Protein AF-A0AAW0UHW1-F1 (afdb_monomer_lite)

Structure (mmCIF, N/CA/C/O backbone):
data_AF-A0AAW0UHW1-F1
#
_entry.id   AF-A0AAW0UHW1-F1
#
loop_
_atom_site.group_PDB
_atom_site.id
_atom_site.type_symbol
_atom_site.label_atom_id
_atom_site.label_alt_id
_atom_site.label_comp_id
_atom_site.label_asym_id
_atom_site.label_entity_id
_atom_site.label_seq_id
_atom_site.pdbx_PDB_ins_code
_atom_site.Cartn_x
_atom_site.Cartn_y
_atom_site.Cartn_z
_atom_site.occupancy
_atom_site.B_iso_or_equiv
_atom_site.auth_seq_id
_atom_site.auth_comp_id
_atom_site.auth_asym_id
_atom_site.auth_atom_id
_atom_site.pdbx_PDB_model_num
ATOM 1 N N . MET A 1 1 ? -9.619 15.146 19.654 1.00 78.19 1 MET A N 1
ATOM 2 C CA . MET A 1 1 ? -8.241 14.709 19.977 1.00 78.19 1 MET A CA 1
ATOM 3 C C . MET A 1 1 ? -8.103 13.213 19.690 1.00 78.19 1 MET A C 1
ATOM 5 O O . MET A 1 1 ? -8.844 12.437 20.280 1.00 78.19 1 MET A O 1
ATOM 9 N N . TYR A 1 2 ? -7.222 12.803 18.767 1.00 92.94 2 TYR A N 1
ATOM 10 C CA . TYR A 1 2 ? -7.093 11.397 18.328 1.00 92.94 2 TYR A CA 1
ATOM 11 C C . TYR A 1 2 ? -6.645 10.450 19.454 1.00 92.94 2 TYR A C 1
ATOM 13 O O . TYR A 1 2 ? -7.285 9.432 19.698 1.00 92.94 2 TYR A O 1
ATOM 21 N N . ARG A 1 3 ? -5.583 10.821 20.185 1.00 97.38 3 ARG A N 1
ATOM 22 C CA . ARG A 1 3 ? -4.947 9.963 21.201 1.00 97.38 3 ARG A CA 1
ATOM 23 C C . ARG A 1 3 ? -5.916 9.494 22.288 1.00 97.38 3 ARG A C 1
ATOM 25 O O . ARG A 1 3 ? -5.921 8.315 22.605 1.00 97.38 3 ARG A O 1
ATOM 32 N N . TYR A 1 4 ? -6.762 10.389 22.796 1.00 97.31 4 TYR A N 1
ATOM 33 C CA . TYR A 1 4 ? -7.749 10.058 23.826 1.00 97.31 4 TYR A CA 1
ATOM 34 C C . TYR A 1 4 ? -8.742 8.979 23.360 1.00 97.31 4 TYR A C 1
ATOM 36 O O . TYR A 1 4 ? -8.888 7.948 24.009 1.00 97.31 4 TYR A O 1
ATOM 44 N N . ARG A 1 5 ? -9.366 9.169 22.188 1.00 95.94 5 ARG A N 1
ATOM 45 C CA . ARG A 1 5 ? -10.342 8.210 21.639 1.00 95.94 5 ARG A CA 1
ATOM 46 C C . ARG A 1 5 ? -9.703 6.872 21.263 1.00 95.94 5 ARG A C 1
ATOM 48 O O . ARG A 1 5 ? -10.313 5.836 21.487 1.00 95.94 5 ARG A O 1
ATOM 55 N N . ALA A 1 6 ? -8.477 6.892 20.736 1.00 97.31 6 ALA A N 1
ATOM 56 C CA . ALA A 1 6 ? -7.746 5.673 20.397 1.00 97.31 6 ALA A CA 1
ATOM 57 C C . ALA A 1 6 ? -7.454 4.805 21.636 1.00 97.31 6 ALA A C 1
ATOM 59 O O . ALA A 1 6 ? -7.568 3.586 21.561 1.00 97.31 6 ALA A O 1
ATOM 60 N N . VAL A 1 7 ? -7.127 5.423 22.779 1.00 97.75 7 VAL A N 1
ATOM 61 C CA . VAL A 1 7 ? -6.897 4.700 24.043 1.00 97.75 7 VAL A CA 1
ATOM 62 C C . VAL A 1 7 ? -8.192 4.090 24.581 1.00 97.75 7 VAL A C 1
ATOM 64 O O . VAL A 1 7 ? -8.188 2.920 24.947 1.00 97.75 7 VAL A O 1
ATOM 67 N N . LEU A 1 8 ? -9.306 4.831 24.568 1.00 97.50 8 LEU A N 1
ATOM 68 C CA . LEU A 1 8 ? -10.611 4.290 24.977 1.00 97.50 8 LEU A CA 1
ATOM 69 C C . LEU A 1 8 ? -11.049 3.110 24.100 1.00 97.50 8 LEU A C 1
ATOM 71 O O . LEU A 1 8 ? -11.521 2.100 24.611 1.00 97.50 8 LEU A O 1
ATOM 75 N N . LEU A 1 9 ? -10.866 3.220 22.780 1.00 96.56 9 LEU A N 1
ATOM 76 C CA . LEU A 1 9 ? -11.183 2.130 21.861 1.00 96.56 9 LEU A CA 1
ATOM 77 C C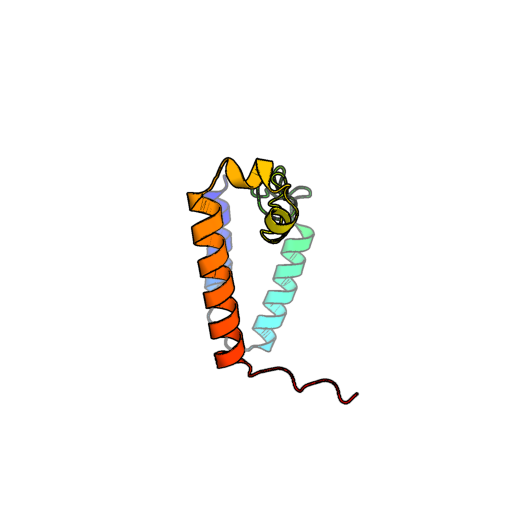 . LEU A 1 9 ? -10.299 0.907 22.133 1.00 96.56 9 LEU A C 1
ATOM 79 O O . LEU A 1 9 ? -10.801 -0.211 22.171 1.00 96.56 9 LEU A O 1
ATOM 83 N N . ARG A 1 10 ? -8.997 1.110 22.372 1.00 97.88 10 ARG A N 1
ATOM 84 C CA . ARG A 1 10 ? -8.084 0.016 22.718 1.00 97.88 10 ARG A CA 1
ATOM 85 C C . ARG A 1 10 ? -8.487 -0.681 24.021 1.00 97.88 10 ARG A C 1
ATOM 87 O O . ARG A 1 10 ? -8.480 -1.906 24.045 1.00 97.88 10 ARG A O 1
ATOM 94 N N . ALA A 1 11 ? -8.895 0.071 25.044 1.00 97.94 11 ALA A N 1
ATOM 95 C CA . ALA A 1 11 ? -9.383 -0.492 26.302 1.00 97.94 11 ALA A CA 1
ATOM 96 C C . ALA A 1 11 ? -10.598 -1.418 26.091 1.00 97.94 11 ALA A C 1
ATOM 98 O O . ALA A 1 11 ? -10.591 -2.531 26.605 1.00 97.94 11 ALA A O 1
ATOM 99 N N . ARG A 1 12 ? -11.568 -1.030 25.243 1.00 96.88 12 ARG A N 1
ATOM 100 C CA . ARG A 1 12 ? -12.718 -1.890 24.874 1.00 96.88 12 ARG A CA 1
ATOM 101 C C . ARG A 1 12 ? -12.291 -3.222 24.246 1.00 96.88 12 ARG A C 1
ATOM 103 O O . ARG A 1 12 ? -12.885 -4.261 24.528 1.00 96.88 12 ARG A O 1
ATOM 110 N N . PHE A 1 13 ? -11.272 -3.202 23.382 1.00 97.31 13 PHE A N 1
ATOM 111 C CA . PHE A 1 13 ? -10.715 -4.434 22.812 1.00 97.31 13 PHE A CA 1
ATOM 112 C C . PHE A 1 13 ? -10.003 -5.278 23.876 1.00 97.31 13 PHE A C 1
ATOM 114 O O . PHE A 1 13 ? -10.166 -6.495 23.894 1.00 97.31 13 PHE A O 1
ATOM 121 N N . ASP A 1 14 ? -9.244 -4.648 24.776 1.00 98.00 14 ASP A N 1
ATOM 122 C CA . ASP A 1 14 ? -8.518 -5.354 25.835 1.00 98.00 14 ASP A CA 1
ATOM 123 C C . ASP A 1 14 ? -9.464 -5.985 26.883 1.00 98.00 14 ASP A C 1
ATOM 125 O O . ASP A 1 14 ? -9.137 -7.042 27.417 1.00 98.00 14 ASP A O 1
ATOM 129 N N . GLU A 1 15 ? -10.647 -5.408 27.131 1.00 96.75 15 GLU A N 1
ATOM 130 C CA . GLU A 1 15 ? -11.699 -5.987 27.991 1.00 96.75 15 GLU A CA 1
ATOM 131 C C . GLU A 1 15 ? -12.246 -7.322 27.453 1.00 96.75 15 GLU A C 1
ATOM 133 O O . GLU A 1 15 ? -12.589 -8.208 28.232 1.00 96.75 15 GLU A O 1
ATOM 138 N N . ASN A 1 16 ? -12.291 -7.490 26.127 1.00 95.38 16 AS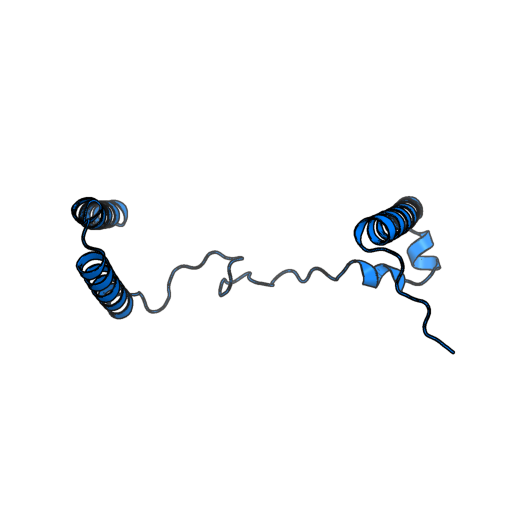N A N 1
ATOM 139 C CA . ASN A 1 16 ? -12.872 -8.663 25.461 1.00 95.38 16 ASN A CA 1
ATOM 140 C C . ASN A 1 16 ? -11.817 -9.643 24.911 1.00 95.38 16 ASN A C 1
ATOM 142 O O . ASN A 1 16 ? -12.161 -10.606 24.227 1.00 95.38 16 ASN A O 1
ATOM 146 N N . LYS A 1 17 ? -10.526 -9.430 25.199 1.00 94.75 17 LYS A N 1
ATOM 147 C CA . LYS A 1 17 ? -9.425 -10.226 24.624 1.00 94.75 17 LYS A CA 1
ATOM 148 C C . LYS A 1 17 ? -9.409 -11.695 25.075 1.00 94.75 17 LYS A C 1
ATOM 150 O O . LYS A 1 17 ? -8.913 -12.546 24.347 1.00 94.75 17 LYS A O 1
ATOM 155 N N . ASP A 1 18 ? -9.924 -11.975 26.276 1.00 96.06 18 ASP A N 1
ATOM 156 C CA . ASP A 1 18 ? -9.844 -13.286 26.940 1.00 96.06 18 ASP A CA 1
ATOM 157 C C . ASP A 1 18 ? -11.154 -14.098 26.816 1.00 96.06 18 ASP A C 1
ATOM 159 O O . ASP A 1 18 ? -11.369 -15.069 27.549 1.00 96.06 18 ASP A O 1
ATOM 163 N N . VAL A 1 19 ? -12.054 -13.715 25.899 1.00 95.00 19 VAL A N 1
ATOM 164 C CA . VAL A 1 19 ? -13.297 -14.453 25.622 1.00 95.00 19 VAL A CA 1
ATOM 165 C C . VAL A 1 19 ? -12.958 -15.820 25.021 1.00 95.00 19 VAL A C 1
ATOM 167 O O . VAL A 1 19 ? -12.441 -15.922 23.913 1.00 95.00 19 VAL A O 1
ATOM 170 N N . LYS A 1 20 ? -13.254 -16.892 25.767 1.00 94.88 20 LYS A N 1
ATOM 171 C CA . LYS A 1 20 ? -12.952 -18.280 25.364 1.00 94.88 20 LYS A CA 1
ATOM 172 C C . LYS A 1 20 ? -14.025 -18.911 24.480 1.00 94.88 20 LYS A C 1
ATOM 174 O O . LYS A 1 20 ? -13.736 -19.862 23.759 1.00 94.88 20 LYS A O 1
ATOM 179 N N . ASP A 1 21 ? -15.262 -18.430 24.575 1.00 96.62 21 ASP A N 1
ATOM 180 C CA . ASP A 1 21 ? -16.360 -18.932 23.754 1.00 96.62 21 ASP A CA 1
ATOM 181 C C . ASP A 1 21 ? -16.312 -18.282 22.368 1.00 96.62 21 ASP A C 1
ATOM 183 O O . ASP A 1 21 ? -16.577 -17.089 22.207 1.00 96.62 21 ASP A O 1
ATOM 187 N N . MET A 1 22 ? -16.006 -19.093 21.357 1.00 95.56 22 MET A N 1
ATOM 188 C CA . MET A 1 22 ? -15.918 -18.647 19.968 1.00 95.56 22 MET A CA 1
ATOM 189 C C . MET A 1 22 ? -17.243 -18.107 19.423 1.00 95.56 22 MET A C 1
ATOM 191 O O . MET A 1 22 ? -17.224 -17.250 18.544 1.00 95.56 22 MET A O 1
ATOM 195 N N . ARG A 1 23 ? -18.393 -18.564 19.937 1.00 96.44 23 ARG A N 1
ATOM 196 C CA . ARG A 1 23 ? -19.710 -18.073 19.496 1.00 96.44 23 ARG A CA 1
ATOM 197 C C . ARG A 1 23 ? -19.912 -16.628 19.929 1.00 96.44 23 ARG A C 1
ATOM 199 O O . ARG A 1 23 ? -20.356 -15.806 19.135 1.00 96.44 23 ARG A O 1
ATOM 206 N N . VAL A 1 24 ? -19.537 -16.325 21.171 1.00 95.75 24 VAL A N 1
ATOM 207 C CA . VAL A 1 24 ? -19.586 -14.967 21.725 1.00 95.75 24 VAL A CA 1
ATOM 208 C C . VAL A 1 24 ? -18.553 -14.082 21.031 1.00 95.75 24 VAL A C 1
ATOM 210 O O . VAL A 1 24 ? -18.874 -12.964 20.645 1.00 95.75 24 VAL A O 1
ATOM 213 N N . ALA A 1 25 ? -17.341 -14.591 20.792 1.00 96.19 25 ALA A N 1
ATOM 214 C CA . ALA A 1 25 ? -16.309 -13.846 20.071 1.00 96.19 25 ALA A CA 1
ATOM 215 C C . ALA A 1 25 ? -16.748 -13.472 18.645 1.00 96.19 25 ALA A C 1
ATOM 217 O O . ALA A 1 25 ? -16.529 -12.342 18.213 1.00 96.19 25 ALA A O 1
ATOM 218 N N . GLN A 1 26 ? -17.407 -14.391 17.931 1.00 97.00 26 GLN A N 1
ATOM 219 C CA . GLN A 1 26 ? -17.949 -14.116 16.601 1.00 97.00 26 GLN A CA 1
ATOM 220 C C . GLN A 1 26 ? -19.074 -13.074 16.647 1.00 97.00 26 GLN A C 1
ATOM 222 O O . GLN A 1 26 ? -19.068 -12.150 15.843 1.00 97.00 26 GLN A O 1
ATOM 227 N N . GLN A 1 27 ? -19.995 -13.171 17.611 1.00 97.12 27 GLN A N 1
ATOM 228 C CA . GLN A 1 27 ? -21.054 -12.169 17.786 1.00 97.12 27 GLN A CA 1
ATOM 229 C C . GLN A 1 27 ? -20.483 -10.770 18.055 1.00 97.12 27 GLN A C 1
ATOM 231 O O . GLN A 1 27 ? -20.906 -9.806 17.422 1.00 97.12 27 GLN A O 1
ATOM 236 N N . LEU A 1 28 ? -19.481 -10.664 18.933 1.00 96.81 28 LEU A N 1
ATOM 237 C CA . LEU A 1 28 ? -18.795 -9.401 19.221 1.00 96.81 28 LEU A CA 1
ATOM 238 C C . LEU A 1 28 ? -18.082 -8.831 17.986 1.00 96.81 28 LEU A C 1
ATOM 240 O O . LEU A 1 28 ? -18.060 -7.615 17.795 1.00 96.81 28 LEU A O 1
ATOM 244 N N . LEU A 1 29 ? -17.511 -9.695 17.142 1.00 96.38 29 LEU A N 1
ATOM 245 C CA . LEU A 1 29 ? -16.890 -9.291 15.882 1.00 96.38 29 LEU A CA 1
ATOM 246 C C . LEU A 1 29 ? -17.939 -8.742 14.908 1.00 96.38 29 LEU A C 1
ATOM 248 O O . LEU A 1 29 ? -17.769 -7.631 14.409 1.00 96.38 29 LEU A O 1
ATOM 252 N N . ASP A 1 30 ? -19.043 -9.464 14.709 1.00 97.75 30 ASP A N 1
ATOM 253 C CA . ASP A 1 30 ? -20.139 -9.045 13.828 1.00 97.75 30 ASP A CA 1
ATOM 254 C C . ASP A 1 30 ? -20.753 -7.706 14.280 1.00 97.75 30 ASP A C 1
ATOM 256 O O . ASP A 1 30 ? -21.102 -6.850 13.463 1.00 97.75 30 ASP A O 1
ATOM 260 N N . GL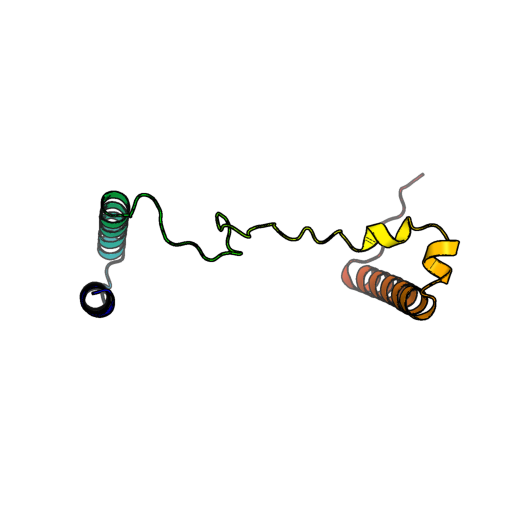U A 1 31 ? -20.904 -7.505 15.591 1.00 97.38 31 GLU A N 1
ATOM 261 C CA . GLU A 1 31 ? -21.368 -6.242 16.174 1.00 97.38 31 GLU A CA 1
ATOM 262 C C . GLU A 1 31 ? -20.354 -5.109 15.970 1.00 97.38 31 GLU A C 1
ATOM 264 O O . GLU A 1 31 ? -20.738 -4.002 15.581 1.00 97.38 31 GLU A O 1
ATOM 269 N N . GLY A 1 32 ? -19.061 -5.389 16.154 1.00 97.19 32 GLY A N 1
ATOM 270 C CA . GLY A 1 32 ? -17.981 -4.430 15.928 1.00 97.19 32 GLY A CA 1
ATOM 271 C C . GLY A 1 32 ? -17.862 -3.988 14.467 1.00 97.19 32 GLY A C 1
ATOM 272 O O . GLY A 1 32 ? -17.661 -2.803 14.195 1.00 97.19 32 GLY A O 1
ATOM 273 N N . GLU A 1 33 ? -18.040 -4.902 13.511 1.00 98.00 33 GLU A N 1
ATOM 274 C CA . GLU A 1 33 ? -18.055 -4.574 12.081 1.00 98.00 33 GLU A CA 1
ATOM 275 C C . GLU A 1 33 ? -19.255 -3.695 11.707 1.00 98.00 33 GLU A C 1
ATOM 277 O O . GLU A 1 33 ? -19.099 -2.724 10.961 1.00 98.00 33 GLU A O 1
ATOM 282 N N . LYS A 1 34 ? -20.441 -3.964 12.271 1.00 98.19 34 LYS A N 1
ATOM 283 C CA . LYS A 1 34 ? -21.635 -3.118 12.082 1.00 98.19 34 LYS A CA 1
ATOM 284 C C . LYS A 1 34 ? -21.453 -1.720 12.674 1.00 98.19 34 LYS A C 1
ATOM 286 O O . LYS A 1 34 ? -21.837 -0.734 12.036 1.00 98.19 34 LYS A O 1
ATOM 291 N N . GLU A 1 35 ? -20.865 -1.622 13.870 1.00 97.56 35 GLU A N 1
ATOM 292 C CA . GLU A 1 35 ? -20.514 -0.341 14.501 1.00 97.56 35 GLU A CA 1
ATOM 293 C C . GLU A 1 35 ? -19.541 0.440 13.607 1.00 97.56 35 GLU A C 1
ATOM 295 O O . GLU A 1 35 ? -19.791 1.607 13.293 1.00 97.56 35 GLU A O 1
ATOM 300 N N . LEU A 1 36 ? -18.472 -0.212 13.133 1.00 96.44 36 LEU A N 1
ATOM 301 C CA . LEU A 1 36 ? -17.490 0.400 12.241 1.00 96.44 36 LEU A CA 1
ATOM 302 C C . LEU A 1 36 ? -18.139 0.893 10.948 1.00 96.44 36 LEU A C 1
ATOM 304 O O . LEU A 1 36 ? -17.923 2.040 10.570 1.00 96.44 36 LEU A O 1
ATOM 308 N N . PHE A 1 37 ? -18.948 0.064 10.288 1.00 96.88 37 PHE A N 1
ATOM 309 C CA . PHE A 1 37 ? -19.618 0.428 9.041 1.00 96.88 37 PHE A CA 1
ATOM 310 C C . PHE A 1 37 ? -20.541 1.643 9.207 1.00 96.88 37 PHE A C 1
ATOM 312 O O . PHE A 1 37 ? -20.573 2.518 8.345 1.00 96.88 37 PHE A O 1
ATOM 319 N N . SER A 1 38 ? -21.247 1.737 10.335 1.00 97.00 38 SER A N 1
ATOM 320 C CA . SER A 1 38 ? -22.172 2.843 10.617 1.00 97.00 38 SER A CA 1
ATOM 321 C C . SER A 1 38 ? -21.458 4.155 10.963 1.00 97.00 38 SER A C 1
ATOM 323 O O . SER A 1 38 ? -22.008 5.235 10.751 1.00 97.00 38 SER A O 1
ATOM 325 N N . LEU A 1 39 ? -20.243 4.074 11.519 1.00 95.69 39 LEU A N 1
ATOM 326 C CA . LEU A 1 39 ? -19.476 5.224 12.012 1.00 95.69 39 LEU A CA 1
ATOM 327 C C . LEU A 1 39 ? -18.285 5.605 11.125 1.00 95.69 39 LEU A C 1
ATOM 329 O O . LEU A 1 39 ? -17.613 6.605 11.405 1.00 95.69 39 LEU A O 1
ATOM 333 N N . ILE A 1 40 ? -17.984 4.821 10.086 1.00 95.75 40 ILE A N 1
ATOM 334 C CA . ILE A 1 40 ? -16.845 5.086 9.213 1.00 95.75 40 ILE A CA 1
ATOM 335 C C . ILE A 1 40 ? -17.004 6.450 8.544 1.00 95.75 40 ILE A C 1
ATOM 337 O O . ILE A 1 40 ? -18.079 6.853 8.099 1.00 95.75 40 ILE A O 1
ATOM 341 N N . HIS A 1 41 ? -15.906 7.197 8.482 1.00 95.44 41 HIS A N 1
ATOM 342 C CA . HIS A 1 41 ? -15.911 8.477 7.796 1.00 95.44 41 HIS A CA 1
ATOM 343 C C . HIS A 1 41 ? -16.070 8.266 6.285 1.00 95.44 41 HIS A C 1
ATOM 345 O O . HIS A 1 41 ? -15.425 7.382 5.726 1.00 95.44 41 HIS A O 1
ATOM 351 N N . TYR A 1 42 ? -16.867 9.112 5.625 1.00 95.56 42 TYR A N 1
ATOM 352 C CA . TYR A 1 42 ? -17.152 8.997 4.188 1.00 95.56 42 TYR A CA 1
ATOM 353 C C . TYR A 1 42 ? -15.887 9.016 3.310 1.00 95.56 42 TYR A C 1
ATOM 355 O O . TYR A 1 42 ? -15.868 8.400 2.249 1.00 95.56 42 TYR A O 1
ATOM 363 N N . GLN A 1 43 ? -14.825 9.699 3.756 1.00 94.62 43 GLN A N 1
ATOM 364 C CA . GLN A 1 43 ? -13.535 9.753 3.068 1.00 94.62 43 GLN A CA 1
ATOM 365 C C . GLN A 1 43 ? -12.386 9.377 4.017 1.00 94.62 43 GLN A C 1
ATOM 367 O O . GLN A 1 43 ? -11.726 10.252 4.586 1.00 94.62 43 GLN A O 1
ATOM 372 N N . PRO A 1 44 ? -12.119 8.077 4.224 1.00 94.12 44 PRO A N 1
ATOM 373 C CA . PRO A 1 44 ? -11.032 7.632 5.085 1.00 94.12 44 PRO A CA 1
ATOM 374 C C . PRO A 1 44 ? -9.676 8.168 4.616 1.00 94.12 44 PRO A C 1
ATOM 376 O O . PRO A 1 44 ? -9.404 8.284 3.420 1.00 94.12 44 PRO A O 1
ATOM 379 N N . ARG A 1 45 ? -8.782 8.458 5.566 1.00 93.56 45 ARG A N 1
ATOM 380 C CA . ARG A 1 45 ? -7.404 8.832 5.239 1.00 93.56 45 ARG A CA 1
ATOM 381 C C . ARG A 1 45 ? -6.685 7.629 4.629 1.00 93.56 45 ARG A C 1
ATOM 383 O O . ARG A 1 45 ? -6.505 6.619 5.303 1.00 93.56 45 ARG A O 1
ATOM 390 N N . GLN A 1 46 ? -6.209 7.780 3.400 1.00 95.62 46 GLN A N 1
ATOM 391 C CA . GLN A 1 46 ? -5.416 6.774 2.698 1.00 95.62 46 GLN A CA 1
ATOM 392 C C . GLN A 1 46 ? -3.959 7.226 2.573 1.00 95.62 46 GLN A C 1
ATOM 394 O O . GLN A 1 46 ? -3.665 8.421 2.472 1.00 95.62 46 GLN A O 1
ATOM 399 N N . PHE A 1 47 ? -3.031 6.272 2.605 1.00 96.50 47 PHE A N 1
ATOM 400 C CA . PHE A 1 47 ? -1.632 6.554 2.297 1.00 96.50 47 PHE A CA 1
ATOM 401 C C . PHE A 1 47 ? -1.467 6.747 0.793 1.00 96.50 47 PHE A C 1
ATOM 403 O O . PHE A 1 47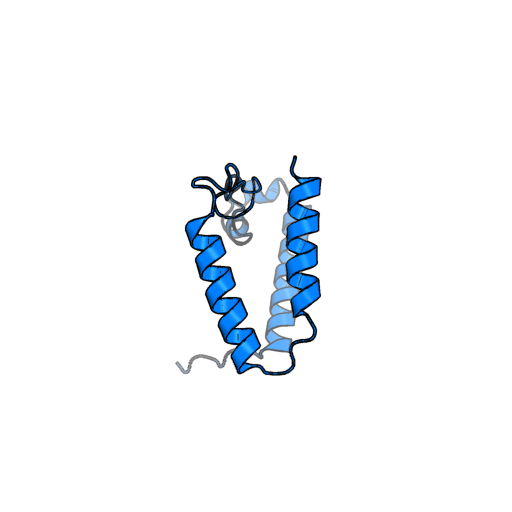 ? -2.162 6.116 0.003 1.00 96.50 47 PHE A O 1
ATOM 410 N N . ALA A 1 48 ? -0.534 7.613 0.394 1.00 97.19 48 ALA A N 1
ATOM 411 C CA . ALA A 1 48 ? -0.443 8.076 -0.988 1.00 97.19 48 ALA A CA 1
ATOM 412 C C . ALA A 1 48 ? -0.292 6.933 -2.005 1.00 97.19 48 ALA A C 1
ATOM 414 O O . ALA A 1 48 ? -0.953 6.964 -3.035 1.00 97.19 48 ALA A O 1
ATOM 415 N N . TYR A 1 49 ? 0.536 5.933 -1.700 1.00 96.12 49 TYR A N 1
ATOM 416 C CA . TYR A 1 49 ? 0.846 4.821 -2.602 1.00 96.12 49 TYR A CA 1
ATOM 417 C C . TYR A 1 49 ? 0.007 3.560 -2.359 1.00 96.12 49 TYR A C 1
ATOM 419 O O . TYR A 1 49 ? 0.148 2.591 -3.097 1.00 96.12 49 TYR A O 1
ATOM 427 N N . SER A 1 50 ? -0.850 3.541 -1.334 1.00 95.81 50 SER A N 1
ATOM 428 C CA . SER A 1 50 ? -1.776 2.424 -1.115 1.00 95.81 50 SER A CA 1
ATOM 429 C C . SER A 1 50 ? -2.911 2.457 -2.142 1.00 95.81 50 SER A C 1
ATOM 431 O O . SER A 1 50 ? -3.231 3.542 -2.626 1.00 95.81 50 SER A O 1
ATOM 433 N N . PRO A 1 51 ? -3.568 1.323 -2.448 1.00 94.44 51 PRO A N 1
ATOM 434 C CA . PRO A 1 51 ? -4.757 1.303 -3.300 1.00 94.44 51 PRO A CA 1
ATOM 435 C C . PRO A 1 51 ? -5.797 2.346 -2.867 1.00 94.44 51 PRO A C 1
ATOM 437 O O . PRO A 1 51 ? -6.142 2.433 -1.689 1.00 94.44 51 PRO A O 1
ATOM 440 N N . GLY A 1 52 ? -6.255 3.165 -3.819 1.00 92.69 52 GLY A N 1
ATOM 441 C CA . GLY A 1 52 ? -7.150 4.309 -3.584 1.00 92.69 52 GLY A CA 1
ATOM 442 C C . GLY A 1 52 ? -6.441 5.638 -3.283 1.00 92.69 52 GLY A C 1
ATOM 443 O O . GLY A 1 52 ? -7.030 6.702 -3.461 1.00 92.69 52 GLY A O 1
ATOM 444 N N . GLY A 1 53 ? -5.166 5.601 -2.889 1.00 95.19 53 GLY A N 1
ATOM 445 C CA . GLY A 1 53 ? -4.372 6.786 -2.588 1.00 95.19 53 GLY A CA 1
ATOM 446 C C . GLY A 1 53 ? -4.065 7.654 -3.813 1.00 95.19 53 GLY A C 1
ATOM 447 O O . GLY A 1 53 ? -4.013 7.193 -4.950 1.00 95.19 53 GLY A O 1
ATOM 448 N N . VAL A 1 54 ? -3.780 8.935 -3.567 1.00 96.19 54 VAL A N 1
ATOM 449 C CA . VAL A 1 54 ? -3.539 9.966 -4.604 1.00 96.19 54 VAL A CA 1
ATOM 450 C C . VAL A 1 54 ? -2.311 9.720 -5.502 1.00 96.19 54 VAL A C 1
ATOM 452 O O . VAL A 1 54 ? -2.130 10.375 -6.531 1.00 96.19 54 VAL A O 1
ATOM 455 N N . ALA A 1 55 ? -1.413 8.824 -5.103 1.00 96.44 55 ALA A N 1
ATOM 456 C CA . ALA A 1 55 ? -0.216 8.453 -5.853 1.00 96.44 55 ALA A CA 1
ATOM 457 C C . ALA A 1 55 ? -0.179 6.954 -6.195 1.00 96.44 55 ALA A C 1
ATOM 459 O O . ALA A 1 55 ? 0.852 6.458 -6.649 1.00 96.44 55 ALA A O 1
ATOM 460 N N . HIS A 1 56 ? -1.282 6.229 -5.992 1.00 95.75 56 HIS A N 1
ATOM 461 C CA . HIS A 1 56 ? -1.368 4.822 -6.351 1.00 95.75 56 HIS A CA 1
ATOM 462 C C . HIS A 1 56 ? -1.220 4.649 -7.864 1.00 95.75 56 HIS A C 1
ATOM 464 O O . HIS A 1 56 ? -1.946 5.274 -8.634 1.00 95.75 56 HIS A O 1
ATOM 470 N N . GLY A 1 57 ? -0.266 3.818 -8.288 1.00 93.88 57 GLY A N 1
ATOM 471 C CA . GLY A 1 57 ? 0.019 3.600 -9.709 1.00 93.88 57 GLY A CA 1
ATOM 472 C C . GLY A 1 57 ? 0.527 4.842 -10.448 1.00 93.88 57 GLY A C 1
ATOM 473 O O . GLY A 1 57 ? 0.447 4.888 -11.671 1.00 93.88 57 GLY A O 1
ATOM 474 N N . ARG A 1 58 ? 1.031 5.860 -9.732 1.00 95.62 58 ARG A N 1
ATOM 475 C CA . ARG A 1 58 ? 1.591 7.070 -10.358 1.00 95.62 58 ARG A CA 1
ATOM 476 C C . ARG A 1 58 ? 2.809 6.756 -11.225 1.00 95.62 58 ARG A C 1
ATOM 478 O O . ARG A 1 58 ? 2.983 7.370 -12.271 1.00 95.62 58 ARG A O 1
ATOM 485 N N . GLU A 1 59 ? 3.649 5.836 -10.766 1.00 93.62 59 GLU A N 1
ATOM 486 C CA . GLU A 1 59 ? 4.791 5.332 -11.518 1.00 93.62 59 GLU A CA 1
ATOM 487 C C . GLU A 1 59 ? 4.425 3.978 -12.122 1.00 93.62 59 GLU A C 1
ATOM 489 O O . GLU A 1 59 ? 4.084 3.035 -11.406 1.00 93.62 59 GLU A O 1
ATOM 494 N N . VAL A 1 60 ? 4.479 3.894 -13.449 1.00 89.56 60 VAL A N 1
ATOM 495 C CA . VAL A 1 60 ? 4.303 2.636 -14.172 1.00 89.56 60 VAL A CA 1
ATOM 496 C C . VAL A 1 60 ? 5.688 2.073 -14.437 1.00 89.56 60 VAL A C 1
ATOM 498 O O . VAL A 1 60 ? 6.433 2.612 -15.251 1.00 89.56 60 VAL A O 1
ATOM 501 N N . VAL A 1 61 ? 6.033 0.992 -13.743 1.00 91.25 61 VAL A N 1
ATOM 502 C CA . VAL A 1 61 ? 7.296 0.284 -13.962 1.00 91.25 61 VAL A CA 1
ATOM 503 C C . VAL A 1 61 ? 7.089 -0.699 -15.118 1.00 91.25 61 VAL A C 1
ATOM 505 O O . VAL A 1 61 ? 6.327 -1.658 -14.956 1.00 91.25 61 VAL A O 1
ATOM 508 N N . PRO A 1 62 ? 7.702 -0.477 -16.297 1.00 91.88 62 PRO A N 1
ATOM 509 C CA . PRO A 1 62 ? 7.580 -1.413 -17.403 1.00 91.88 62 PRO A CA 1
ATOM 510 C C . PRO A 1 62 ? 8.257 -2.742 -17.038 1.00 91.88 62 PRO A C 1
ATOM 512 O O . PRO A 1 62 ? 9.252 -2.754 -16.307 1.00 91.88 62 PRO A O 1
ATOM 515 N N . PRO A 1 63 ? 7.747 -3.876 -17.539 1.00 93.94 63 PRO A N 1
ATOM 516 C CA . PRO A 1 63 ? 8.377 -5.158 -17.277 1.00 93.94 63 PRO A CA 1
ATOM 517 C C . PRO A 1 63 ? 9.736 -5.257 -17.989 1.00 93.94 63 PRO A C 1
ATOM 519 O O . PRO A 1 63 ? 9.910 -4.743 -19.094 1.00 93.94 63 PRO A O 1
ATOM 522 N N . ASP A 1 64 ? 10.695 -5.956 -17.372 1.00 91.38 64 ASP A N 1
ATOM 523 C CA . ASP A 1 64 ? 12.096 -6.001 -17.834 1.00 91.38 64 ASP A CA 1
ATOM 524 C C . ASP A 1 64 ? 12.245 -6.481 -19.287 1.00 91.38 64 ASP A C 1
ATOM 526 O O . ASP A 1 64 ? 13.066 -5.953 -20.034 1.00 91.38 64 ASP A O 1
ATOM 530 N N . TRP A 1 65 ? 11.413 -7.432 -19.724 1.00 92.69 65 TRP A N 1
ATOM 531 C CA . TRP A 1 65 ? 11.475 -8.007 -21.071 1.00 92.69 65 TRP A CA 1
ATOM 532 C C . TRP A 1 65 ? 11.274 -6.978 -22.195 1.00 92.69 65 TRP A C 1
ATOM 534 O O . TRP A 1 65 ? 11.673 -7.238 -23.326 1.00 92.69 65 TRP A O 1
ATOM 544 N N . VAL A 1 66 ? 10.726 -5.789 -21.913 1.00 93.50 66 VAL A N 1
ATOM 545 C CA . VAL A 1 66 ? 10.597 -4.702 -22.904 1.00 93.50 66 VAL A CA 1
ATOM 546 C C . VAL A 1 66 ? 11.962 -4.294 -23.470 1.00 93.50 66 VAL A C 1
ATOM 548 O O . VAL A 1 66 ? 12.072 -3.979 -24.654 1.00 93.50 66 VAL A O 1
ATOM 551 N N . LEU A 1 67 ? 13.024 -4.381 -22.665 1.00 93.19 67 LEU A N 1
ATOM 552 C CA . LEU A 1 67 ? 14.390 -4.053 -23.081 1.00 93.19 67 LEU A CA 1
ATOM 553 C C . LEU A 1 67 ? 14.953 -5.031 -24.128 1.00 93.19 67 LEU A C 1
ATOM 555 O O . LEU A 1 67 ? 15.929 -4.716 -24.811 1.00 93.19 67 LEU A O 1
ATOM 559 N N . ASP A 1 68 ? 14.345 -6.210 -24.303 1.00 92.81 68 ASP A N 1
ATOM 560 C CA . ASP A 1 68 ? 14.745 -7.150 -25.356 1.00 92.81 68 ASP A CA 1
ATOM 561 C C . ASP A 1 68 ? 14.388 -6.642 -26.756 1.00 92.81 68 ASP A C 1
ATOM 563 O O . ASP A 1 68 ? 15.093 -6.972 -27.710 1.00 92.81 68 ASP A O 1
ATOM 567 N N . TYR A 1 69 ? 13.381 -5.775 -26.874 1.00 94.19 69 TYR A N 1
ATOM 568 C CA . TYR A 1 69 ? 12.914 -5.223 -28.149 1.00 94.19 69 TYR A CA 1
ATOM 569 C C . TYR A 1 69 ? 13.679 -3.979 -28.619 1.00 94.19 69 TYR A C 1
ATOM 571 O O . TYR A 1 69 ? 13.439 -3.505 -29.726 1.00 94.19 69 TYR A O 1
ATOM 579 N N . TRP A 1 70 ? 14.601 -3.446 -27.811 1.00 94.44 70 TRP A N 1
ATOM 580 C CA . TRP A 1 70 ? 15.396 -2.270 -28.184 1.00 94.44 70 TRP A CA 1
ATOM 581 C C . TRP A 1 70 ? 16.253 -2.525 -29.426 1.00 94.44 70 TRP A C 1
ATOM 583 O O . TRP A 1 70 ? 16.786 -3.629 -29.616 1.00 94.44 70 TRP A O 1
ATOM 593 N N . HIS A 1 71 ? 16.439 -1.490 -30.247 1.00 95.06 71 HIS A N 1
ATOM 594 C CA . HIS A 1 71 ? 17.271 -1.596 -31.440 1.00 95.06 71 HI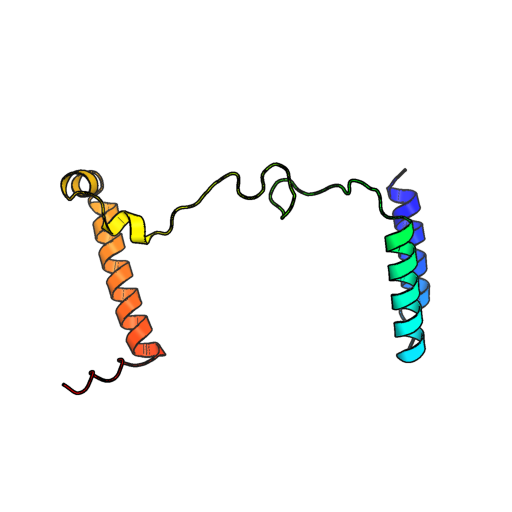S A CA 1
ATOM 595 C C . HIS A 1 71 ? 18.741 -1.846 -31.037 1.00 95.06 71 HIS A C 1
ATOM 597 O O . HIS A 1 71 ? 19.207 -1.275 -30.047 1.00 95.06 71 HIS A O 1
ATOM 603 N N . PRO A 1 72 ? 19.529 -2.654 -31.778 1.00 94.94 72 PRO A N 1
ATOM 604 C CA . PRO A 1 72 ? 20.918 -2.949 -31.409 1.00 94.94 72 PRO A CA 1
ATOM 605 C C . PRO A 1 72 ? 21.790 -1.710 -31.170 1.00 94.94 72 PRO A C 1
ATOM 607 O O . PRO A 1 72 ? 22.644 -1.730 -30.288 1.00 94.94 72 PRO A O 1
ATOM 610 N N . MET A 1 73 ? 21.546 -0.615 -31.897 1.00 94.25 73 MET A N 1
ATOM 611 C CA . MET A 1 73 ? 22.257 0.653 -31.673 1.00 94.25 73 MET A CA 1
ATOM 612 C C . MET A 1 73 ? 21.938 1.288 -30.311 1.00 94.25 73 MET A C 1
ATOM 614 O O . MET A 1 73 ? 22.828 1.850 -29.684 1.00 94.25 73 MET A O 1
ATOM 618 N N . GLU A 1 74 ? 20.699 1.176 -29.830 1.00 94.81 74 GLU A N 1
ATOM 619 C CA . GLU A 1 74 ? 20.293 1.679 -28.509 1.00 94.81 74 GLU A CA 1
ATOM 620 C C . GLU A 1 74 ? 20.897 0.814 -27.399 1.00 94.81 74 GLU A C 1
ATOM 622 O O . GLU A 1 74 ? 21.369 1.324 -26.385 1.00 94.81 74 GLU A O 1
ATOM 627 N N . LYS A 1 75 ? 20.962 -0.507 -27.619 1.00 94.06 75 LYS A N 1
ATOM 628 C CA . LYS A 1 75 ? 21.632 -1.436 -26.698 1.00 94.06 75 LYS A CA 1
ATOM 629 C C . LYS A 1 75 ? 23.139 -1.193 -26.628 1.00 94.06 75 LYS A C 1
ATOM 631 O O . LYS A 1 75 ? 23.722 -1.270 -25.548 1.00 94.06 75 LYS A O 1
ATOM 636 N N . ALA A 1 76 ? 23.761 -0.864 -27.760 1.00 93.94 76 ALA A N 1
ATOM 637 C CA . ALA A 1 76 ? 25.189 -0.572 -27.849 1.00 93.94 76 ALA A CA 1
ATOM 638 C C . ALA A 1 76 ? 25.613 0.656 -27.024 1.00 93.94 76 ALA A C 1
ATOM 640 O O . ALA A 1 76 ? 26.779 0.743 -26.646 1.00 93.94 76 ALA A O 1
ATOM 641 N N . ALA A 1 77 ? 24.686 1.561 -26.685 1.00 96.38 77 ALA A N 1
ATOM 642 C CA . ALA A 1 77 ? 24.958 2.670 -25.769 1.00 96.38 77 ALA A CA 1
ATOM 643 C C . ALA A 1 77 ? 25.191 2.212 -24.313 1.00 96.38 77 ALA A C 1
ATOM 645 O O . ALA A 1 77 ? 25.813 2.935 -23.537 1.00 96.38 77 ALA A O 1
ATOM 646 N N . TYR A 1 78 ? 24.738 1.005 -23.943 1.00 96.19 78 TYR A N 1
ATOM 647 C CA . TYR A 1 78 ? 24.814 0.464 -22.580 1.00 96.19 78 TYR A CA 1
ATOM 648 C C . TYR A 1 78 ? 25.443 -0.945 -22.540 1.00 96.19 78 TYR A C 1
ATOM 650 O O . TYR A 1 78 ? 24.812 -1.900 -22.071 1.00 96.19 78 TYR A O 1
ATOM 658 N N . PRO A 1 79 ? 26.696 -1.112 -23.003 1.00 94.88 79 PRO A N 1
ATOM 659 C CA . PRO A 1 79 ? 27.286 -2.429 -23.245 1.00 94.88 79 PRO A CA 1
ATOM 660 C C . PRO A 1 79 ? 27.416 -3.276 -21.971 1.00 94.88 79 PRO A C 1
ATOM 662 O O . PRO A 1 79 ? 27.059 -4.454 -21.974 1.00 94.88 79 PRO A O 1
ATOM 665 N N . GLU A 1 80 ? 27.857 -2.685 -20.856 1.00 96.69 80 GLU A N 1
ATOM 666 C CA . GLU A 1 80 ? 28.021 -3.414 -19.590 1.00 96.69 80 GLU A CA 1
ATOM 667 C C . GLU A 1 80 ? 26.687 -3.891 -19.005 1.00 96.69 80 GLU A C 1
ATOM 669 O O . GLU A 1 80 ? 26.596 -4.995 -18.464 1.00 96.69 80 GLU A O 1
ATOM 674 N N . TYR A 1 81 ? 25.637 -3.074 -19.125 1.00 96.19 81 TYR A N 1
ATOM 675 C CA . TYR A 1 81 ? 24.310 -3.413 -18.622 1.00 96.19 81 TYR A CA 1
ATOM 676 C C . TYR A 1 81 ? 23.723 -4.607 -19.384 1.00 96.19 81 TYR A C 1
ATOM 678 O O . TYR A 1 81 ? 23.295 -5.582 -18.759 1.00 96.19 81 TYR A O 1
ATOM 686 N N . PHE A 1 82 ? 23.756 -4.567 -20.722 1.00 96.00 82 PHE A N 1
ATOM 687 C CA . PHE A 1 82 ? 23.224 -5.652 -21.548 1.00 96.00 82 PHE A CA 1
ATOM 688 C C . PHE A 1 82 ? 24.062 -6.933 -21.440 1.00 96.00 82 PHE A C 1
ATOM 690 O O . PHE A 1 82 ? 23.481 -8.014 -21.371 1.00 96.00 82 PHE A O 1
ATOM 697 N N . ALA A 1 83 ? 25.390 -6.843 -21.297 1.00 95.12 83 ALA A N 1
ATOM 698 C CA . ALA A 1 83 ? 26.231 -8.017 -21.041 1.00 95.12 83 ALA A CA 1
ATOM 699 C C . ALA A 1 83 ? 25.848 -8.732 -19.729 1.00 95.12 83 ALA A C 1
ATOM 701 O O . ALA A 1 83 ? 25.639 -9.947 -19.713 1.00 95.12 83 ALA A O 1
ATOM 702 N N . ARG A 1 84 ? 25.672 -7.977 -18.632 1.00 95.88 84 ARG A N 1
ATOM 703 C CA . ARG A 1 84 ? 25.218 -8.529 -17.339 1.00 95.88 84 ARG A CA 1
ATOM 704 C C . ARG A 1 84 ? 23.789 -9.067 -17.399 1.00 95.88 84 ARG A C 1
ATOM 706 O O . ARG A 1 84 ? 23.439 -9.990 -16.666 1.00 95.88 84 ARG A O 1
ATOM 713 N N . ARG A 1 85 ? 22.929 -8.470 -18.224 1.00 94.81 85 ARG A N 1
ATOM 714 C CA . ARG A 1 85 ? 21.544 -8.918 -18.410 1.00 94.81 85 ARG A CA 1
ATOM 715 C C . ARG A 1 85 ? 21.482 -10.268 -19.122 1.00 94.81 85 ARG A C 1
ATOM 717 O O . ARG A 1 85 ? 20.788 -11.154 -18.637 1.00 94.81 85 ARG A O 1
ATOM 724 N N . GLU A 1 86 ? 22.261 -10.462 -20.182 1.00 94.12 86 GLU A N 1
ATOM 725 C CA . GLU A 1 86 ? 22.343 -11.752 -20.881 1.00 94.12 86 GLU A CA 1
ATOM 726 C C . GLU A 1 86 ? 22.892 -12.869 -19.988 1.00 94.12 86 GLU A C 1
ATOM 728 O O . GLU A 1 86 ? 22.396 -13.994 -20.035 1.00 94.12 86 GLU A O 1
ATOM 733 N N . GLN A 1 87 ? 23.856 -12.563 -19.113 1.00 96.44 87 GLN A N 1
ATOM 734 C CA . GLN A 1 87 ? 24.311 -13.520 -18.103 1.00 96.44 87 GLN A CA 1
ATOM 735 C C . GLN A 1 87 ? 23.166 -13.939 -17.163 1.00 96.44 87 GLN A C 1
ATOM 737 O O . GLN A 1 87 ? 22.903 -15.130 -17.016 1.00 96.44 87 GLN A O 1
ATOM 742 N N . ARG A 1 88 ? 22.428 -12.975 -16.595 1.00 95.50 88 ARG A N 1
ATOM 743 C CA . ARG A 1 88 ? 21.297 -13.258 -15.691 1.00 95.50 88 ARG A CA 1
ATOM 744 C C . ARG A 1 88 ? 20.174 -14.052 -16.361 1.00 95.50 88 ARG A C 1
ATOM 746 O O . ARG A 1 88 ? 19.547 -14.885 -15.713 1.00 95.50 88 ARG A O 1
ATOM 753 N N . LYS A 1 89 ? 19.924 -13.831 -17.657 1.00 95.00 89 LYS A N 1
ATOM 754 C CA . LYS A 1 89 ? 18.947 -14.620 -18.429 1.00 95.00 89 LYS A CA 1
ATOM 755 C C . LYS A 1 89 ? 19.363 -16.089 -18.528 1.00 95.00 89 LYS A C 1
ATOM 757 O O . LYS A 1 89 ? 18.516 -16.959 -18.354 1.00 95.00 89 LYS A O 1
ATOM 762 N N . LYS A 1 90 ? 20.652 -16.369 -18.751 1.00 95.50 90 LYS A N 1
ATOM 763 C CA . LYS A 1 90 ? 21.183 -17.744 -18.764 1.00 95.50 90 LYS A CA 1
ATOM 764 C C . LYS A 1 90 ? 21.063 -18.406 -17.396 1.00 95.50 90 LYS A C 1
ATOM 766 O O . LYS A 1 90 ? 20.506 -19.493 -17.306 1.00 95.50 90 LYS A O 1
ATOM 771 N N . GLU A 1 91 ? 21.487 -17.711 -16.342 1.00 96.31 91 GLU A N 1
ATOM 772 C CA . GLU A 1 91 ? 21.376 -18.191 -14.957 1.00 96.31 91 GLU A CA 1
ATOM 773 C C . GLU A 1 91 ? 19.920 -18.519 -14.586 1.00 96.31 91 GLU A C 1
ATOM 775 O O . GLU A 1 91 ? 19.652 -19.528 -13.935 1.00 96.31 91 GLU A O 1
ATOM 780 N N . TYR A 1 92 ? 18.961 -17.704 -15.042 1.00 93.62 92 TYR A N 1
ATOM 781 C CA . TYR A 1 92 ? 17.537 -17.956 -14.831 1.00 93.62 92 TYR A CA 1
ATOM 782 C C . TYR A 1 92 ? 17.043 -19.221 -15.546 1.00 93.62 92 TYR A C 1
ATOM 784 O O . TYR A 1 92 ? 16.306 -20.001 -14.945 1.00 93.62 92 TYR A O 1
ATOM 792 N N . ILE A 1 93 ? 17.451 -19.447 -16.800 1.00 93.06 93 ILE A N 1
ATOM 793 C CA . ILE A 1 93 ? 17.089 -20.658 -17.556 1.00 93.06 93 ILE A CA 1
ATOM 794 C C . ILE A 1 93 ? 17.682 -21.902 -16.883 1.00 93.06 93 ILE A C 1
ATOM 796 O O . ILE A 1 93 ? 16.962 -22.871 -16.659 1.00 93.06 93 ILE A O 1
ATOM 800 N N . GLU A 1 94 ? 18.958 -21.861 -16.495 1.00 94.69 94 GLU A N 1
ATOM 801 C CA . GLU A 1 94 ? 19.622 -22.962 -15.785 1.00 94.69 94 GLU A CA 1
ATOM 802 C C . GLU A 1 94 ? 18.937 -23.279 -14.447 1.00 94.69 94 GLU A C 1
ATOM 804 O O . GLU A 1 94 ? 18.690 -24.445 -14.123 1.00 94.69 94 GLU A O 1
ATOM 809 N N . TRP A 1 95 ? 18.589 -22.245 -13.674 1.00 94.75 95 TRP A N 1
ATOM 810 C CA . TRP A 1 95 ? 17.822 -22.394 -12.438 1.00 94.75 95 TRP A CA 1
ATOM 811 C C . TRP A 1 95 ? 16.438 -23.002 -12.701 1.00 94.75 95 TRP A C 1
ATOM 813 O O . TRP A 1 95 ? 16.048 -23.944 -12.012 1.00 94.75 95 TRP A O 1
ATOM 823 N N . TRP A 1 96 ? 15.721 -22.519 -13.717 1.00 92.94 96 TRP A N 1
ATOM 824 C CA . TRP A 1 96 ? 14.388 -23.000 -14.073 1.00 92.94 96 TRP A CA 1
ATOM 825 C C . TRP A 1 96 ? 14.394 -24.476 -14.481 1.00 92.94 96 TRP A C 1
ATOM 827 O O . TRP A 1 96 ? 13.619 -25.265 -13.938 1.00 92.94 96 TRP A O 1
ATOM 837 N N . GLU A 1 97 ? 15.300 -24.870 -15.382 1.00 92.69 97 GLU A N 1
ATOM 838 C CA . GLU A 1 97 ? 15.461 -26.264 -15.812 1.00 92.69 97 GLU A CA 1
ATOM 839 C C . GLU A 1 97 ? 15.807 -27.183 -14.637 1.00 92.69 97 GLU A C 1
ATOM 841 O O . GLU A 1 97 ? 15.315 -28.309 -14.562 1.00 92.69 97 GLU A O 1
ATOM 846 N N . LYS A 1 98 ? 16.617 -26.702 -13.687 1.00 93.56 98 LYS A N 1
ATOM 847 C CA . LYS A 1 98 ? 16.957 -27.448 -12.473 1.00 93.56 98 LYS A CA 1
ATOM 848 C C . LYS A 1 98 ? 15.766 -27.606 -11.523 1.00 93.56 98 LYS A C 1
ATOM 850 O O . LYS A 1 98 ? 15.635 -28.657 -10.900 1.00 93.56 98 LYS A O 1
ATOM 855 N N . THR A 1 99 ? 14.937 -26.576 -11.362 1.00 94.00 99 THR A N 1
ATOM 856 C CA . THR A 1 99 ? 13.822 -26.582 -10.403 1.00 94.00 99 THR A CA 1
ATOM 857 C C . THR A 1 99 ? 12.594 -27.320 -10.931 1.00 94.00 99 THR A C 1
ATOM 859 O O . THR A 1 99 ? 11.947 -28.032 -10.166 1.00 94.00 99 THR A O 1
ATOM 862 N N . TYR A 1 100 ? 12.275 -27.166 -12.216 1.00 89.75 100 TYR A N 1
ATOM 863 C CA . TYR A 1 100 ? 11.021 -27.654 -12.800 1.00 89.75 100 TYR A CA 1
ATOM 864 C C . TYR A 1 100 ? 11.214 -28.719 -13.887 1.00 89.75 100 TYR A C 1
ATOM 866 O O . TYR A 1 100 ? 10.235 -29.317 -14.329 1.00 89.75 100 TYR A O 1
ATOM 874 N N . GLY A 1 101 ? 12.456 -29.002 -14.287 1.00 84.56 101 GLY A N 1
ATOM 875 C CA . GLY A 1 101 ? 12.763 -29.907 -15.391 1.00 84.56 101 GLY A CA 1
ATOM 876 C C . GLY A 1 101 ? 12.579 -29.251 -16.762 1.00 84.56 101 GLY A C 1
ATOM 877 O O . GLY A 1 101 ? 12.043 -28.148 -16.892 1.00 84.56 101 GLY A O 1
ATOM 878 N N . LYS A 1 102 ? 13.039 -29.938 -17.813 1.00 80.88 102 LYS A N 1
ATOM 879 C CA . LYS A 1 102 ? 12.791 -29.512 -19.195 1.00 80.88 102 LYS A CA 1
ATOM 880 C C . LYS A 1 102 ? 11.356 -29.871 -19.588 1.00 80.88 102 LYS A C 1
ATOM 882 O O . LYS A 1 102 ? 10.927 -30.989 -19.290 1.00 80.88 102 LYS A O 1
ATOM 887 N N . PRO A 1 103 ? 10.610 -28.967 -20.248 1.00 74.62 103 PRO A N 1
ATOM 888 C CA . PRO A 1 103 ? 9.316 -29.327 -20.810 1.00 74.62 103 PRO A CA 1
ATOM 889 C C . PRO A 1 103 ? 9.508 -30.490 -21.792 1.00 74.62 103 PRO A C 1
ATOM 891 O O . PRO A 1 103 ? 10.485 -30.509 -22.540 1.00 74.62 103 PRO A O 1
ATOM 894 N N . ALA A 1 104 ? 8.605 -31.474 -21.756 1.00 72.88 104 ALA A N 1
ATOM 895 C CA . ALA A 1 104 ? 8.636 -32.588 -22.699 1.00 72.88 104 ALA A CA 1
ATOM 896 C C . ALA A 1 104 ? 8.586 -32.044 -24.135 1.00 72.88 104 ALA A C 1
ATOM 898 O O . ALA A 1 104 ? 7.798 -31.136 -24.417 1.00 72.88 104 ALA A O 1
ATOM 899 N N . GLU A 1 105 ? 9.433 -32.571 -25.024 1.00 73.38 105 GLU A N 1
ATOM 900 C CA . GLU A 1 105 ? 9.417 -32.169 -26.431 1.00 73.38 105 GLU A CA 1
ATOM 901 C C . GLU A 1 105 ? 8.018 -32.423 -27.015 1.00 73.38 105 GLU A C 1
ATOM 903 O O . GLU A 1 105 ? 7.449 -33.498 -26.787 1.00 73.38 105 GLU A O 1
ATOM 908 N N . PRO A 1 106 ? 7.423 -31.449 -27.729 1.00 67.44 106 PRO A N 1
ATOM 909 C CA . PRO A 1 106 ? 6.150 -31.678 -28.390 1.00 67.44 106 PRO A CA 1
ATOM 910 C C . PRO A 1 106 ? 6.344 -32.790 -29.424 1.00 67.44 106 PRO A C 1
ATOM 912 O O . PRO A 1 106 ? 7.169 -32.664 -30.325 1.00 67.44 106 PRO A O 1
ATOM 915 N N . ALA A 1 107 ? 5.604 -33.891 -29.271 1.00 62.34 107 ALA A N 1
ATOM 916 C CA . ALA A 1 107 ? 5.587 -34.968 -30.251 1.00 62.34 107 ALA A CA 1
ATOM 917 C C . ALA A 1 107 ? 5.142 -34.392 -31.607 1.00 62.34 107 ALA A C 1
ATOM 919 O O . ALA A 1 107 ? 4.027 -33.877 -31.717 1.00 62.34 107 ALA A O 1
ATOM 920 N N . HIS A 1 108 ? 6.050 -34.418 -32.584 1.00 48.75 108 HIS A N 1
ATOM 921 C CA . HIS A 1 108 ? 5.803 -34.017 -33.969 1.00 48.75 108 HIS A CA 1
ATOM 922 C C . HIS A 1 108 ? 4.927 -35.029 -34.709 1.00 48.75 108 HIS A C 1
ATOM 924 O O . HIS A 1 108 ? 5.117 -36.247 -34.489 1.00 48.75 108 HIS A O 1
#

Organism: Scylla paramamosain (NCBI:txid85552)

Sequence (108 aa):
MYRYRAVLLRARFDENKDVKDMRVAQQLLDEGEKELFSLIHYQPRQFAYSPGGVAHGREVVPPDWVLDYWHPMEKAAYPEYFARREQRKKEYIEWWEKTYGKPAEPAH

Foldseek 3Di:
DVVVVVVVVVVVCVVCVPDPDVVVVVVVVVVVVVVCVVPPDPDDDDDQCPVVHVCPPVDDDDDPCVVVPDDVVVCVVPVVVVVVVVVVVVVVVVVCCVPPNDDDDPDD

Radius of gyration: 27.44 Å; chains: 1; bounding box: 50×50×62 Å

InterPro domains:
  IPR008011 Complex 1 LYR protein domain [PF05347] (7-36)
  IPR033034 NADH dehydrogenase [ubiquinone] 1 beta subcomplex subunit 9 [PTHR12868] (1-99)
  IPR045292 NDUFB9, LYR domain [cd20263] (1-53)

Secondary structure (DSSP, 8-state):
-HHHHHHHHHHH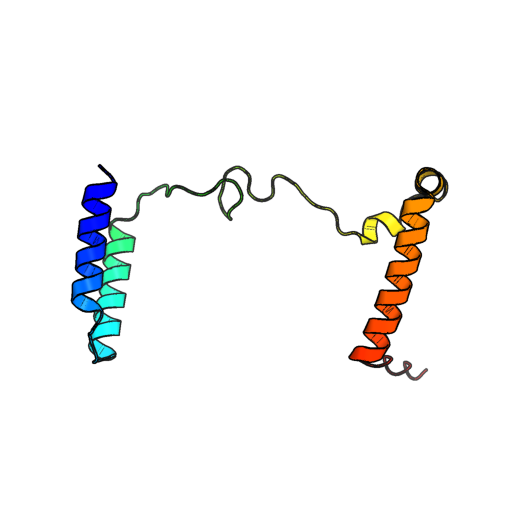HHHTTT---HHHHHHHHHHHHHHHHHH--SS----TTSTTSTTTT-S----GGGGGGS-HHHHHTSHHHHHHHHHHHHHHHHHHHHHH-PPPPP--

pLDDT: mean 93.34, std 7.43, range [48.75, 98.19]